Protein AF-A0A821SEV5-F1 (afdb_monomer)

Mean predicted aligned error: 7.64 Å

Nearest PDB structures (foldseek):
  7u8t-assembly1_A  TM=7.029E-01  e=8.149E-04  Thermochaetoides thermophila
  7u8t-assembly1_B  TM=6.186E-01  e=9.586E-04  Thermochaetoides thermophila
  2i0w-assembly1_A  TM=4.534E-01  e=1.729E-01  Solanum lycopersicum
  1pcv-assembly2_B  TM=4.465E-01  e=2.814E-01  Nicotiana tabacum
  1du5-assembly1_B  TM=4.376E-01  e=2.393E-01  Zea mays

Secondary structure (DSSP, 8-state):
---PPPEEEEE-SSS-EEEEETTEEEEEEE-TT-EEEE-S--TTS-EEEEEE-SS-EESS-EEE--HHHHHHHSEEEEEEEEE-TT--EEEEEEEEEEETTTEEEEEEE--S--B-TT--B----

Solvent-accessible surface area (backbone atoms only — not comparable to full-atom values): 7056 Å² total; per-residue (Å²): 134,88,76,44,47,40,41,33,44,33,34,62,33,86,36,56,40,33,39,36,35,79,94,42,98,61,76,44,81,37,52,49,70,36,72,50,77,45,54,85,50,72,51,77,42,66,45,40,40,38,49,31,43,96,67,34,36,46,84,68,61,47,75,40,68,21,48,74,59,40,55,76,59,40,57,48,82,45,80,45,62,22,33,30,95,82,68,51,77,44,66,32,38,35,41,38,39,45,42,93,83,71,27,42,37,38,39,40,30,58,57,93,78,48,60,44,105,82,64,50,73,80,67,70,120

Structure (mmCIF, N/CA/C/O backbone):
data_AF-A0A821SEV5-F1
#
_entry.id   AF-A0A821SEV5-F1
#
loop_
_atom_site.group_PDB
_atom_site.id
_atom_site.type_symbol
_atom_site.label_atom_id
_atom_site.label_alt_id
_atom_site.label_comp_id
_atom_site.label_asym_id
_atom_site.label_entity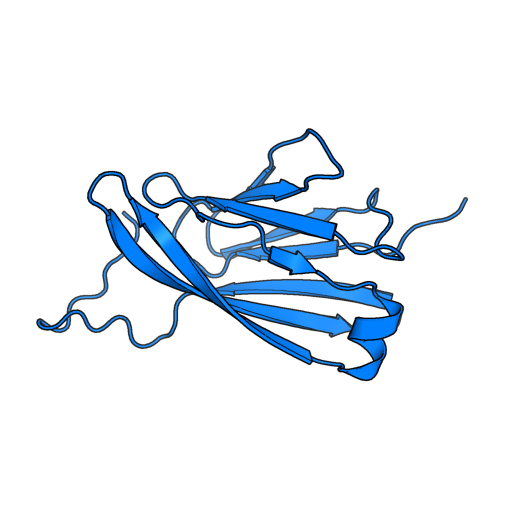_id
_atom_site.label_seq_id
_atom_site.pdbx_PDB_ins_code
_atom_site.Cartn_x
_atom_site.Cartn_y
_atom_site.Cartn_z
_atom_site.occupancy
_atom_site.B_iso_or_equiv
_atom_site.auth_seq_id
_atom_site.auth_comp_id
_atom_site.auth_asym_id
_atom_site.auth_atom_id
_atom_site.pdbx_PDB_model_num
ATOM 1 N N . LEU A 1 1 ? 13.441 9.029 -24.123 1.00 41.28 1 LEU A N 1
ATOM 2 C CA . LEU A 1 1 ? 12.352 9.063 -23.121 1.00 41.28 1 LEU A CA 1
ATOM 3 C C . LEU A 1 1 ? 12.417 7.793 -22.284 1.00 41.28 1 LEU A C 1
ATOM 5 O O . LEU A 1 1 ? 11.959 6.748 -22.728 1.00 41.28 1 LEU A O 1
ATOM 9 N N . SER A 1 2 ? 13.063 7.847 -21.124 1.00 44.62 2 SER A N 1
ATOM 10 C CA . SER A 1 2 ? 13.118 6.738 -20.168 1.00 44.62 2 SER A CA 1
ATOM 11 C C . SER A 1 2 ? 11.769 6.649 -19.453 1.00 44.62 2 SER A C 1
ATOM 13 O O . SER A 1 2 ? 11.512 7.363 -18.491 1.00 44.62 2 SER A O 1
ATOM 15 N N . VAL A 1 3 ? 10.867 5.817 -19.974 1.00 58.22 3 VAL A N 1
ATOM 16 C CA . VAL A 1 3 ? 9.588 5.520 -19.320 1.00 58.22 3 VAL A CA 1
ATOM 17 C C . VAL A 1 3 ? 9.890 4.566 -18.169 1.00 58.22 3 VAL A C 1
ATOM 19 O O . VAL A 1 3 ? 10.128 3.379 -18.400 1.00 58.22 3 VAL A O 1
ATOM 22 N N . PHE A 1 4 ? 9.937 5.082 -16.940 1.00 65.62 4 PHE A N 1
ATOM 23 C CA . PHE A 1 4 ? 10.019 4.220 -15.767 1.00 65.62 4 PHE A CA 1
ATOM 24 C C . PHE A 1 4 ? 8.791 3.299 -15.731 1.00 65.62 4 PHE A C 1
ATOM 26 O O . PHE A 1 4 ? 7.689 3.701 -16.128 1.00 65.62 4 PHE A O 1
ATOM 33 N N . PRO A 1 5 ? 8.952 2.034 -15.321 1.00 71.88 5 PRO A N 1
ATOM 34 C CA . PRO A 1 5 ? 7.808 1.154 -15.236 1.00 71.88 5 PRO A CA 1
ATOM 35 C C . PRO A 1 5 ? 6.825 1.646 -14.160 1.00 71.88 5 PRO A C 1
ATOM 37 O O . PRO A 1 5 ? 7.259 2.121 -13.114 1.00 71.88 5 PRO A O 1
ATOM 40 N N . PRO A 1 6 ? 5.505 1.495 -14.366 1.00 83.56 6 PRO A N 1
ATOM 41 C CA . PRO A 1 6 ? 4.532 1.987 -13.406 1.00 83.56 6 PRO A CA 1
ATOM 42 C C . PRO A 1 6 ? 4.460 1.151 -12.129 1.00 83.56 6 PRO A C 1
ATOM 44 O O . PRO A 1 6 ? 4.440 -0.087 -12.174 1.00 83.56 6 PRO A O 1
ATOM 47 N N . LEU A 1 7 ? 4.282 1.852 -11.012 1.00 87.50 7 LEU A N 1
ATOM 48 C CA . LEU A 1 7 ? 3.788 1.313 -9.752 1.00 87.50 7 LEU A CA 1
ATOM 49 C C . LEU A 1 7 ? 2.257 1.327 -9.776 1.00 87.50 7 LEU A C 1
ATOM 51 O O . LEU A 1 7 ? 1.644 2.354 -10.046 1.00 87.50 7 LEU A O 1
ATOM 55 N N . THR A 1 8 ? 1.612 0.197 -9.499 1.00 91.12 8 THR A N 1
ATOM 56 C CA . THR A 1 8 ? 0.155 0.129 -9.320 1.00 91.12 8 THR A CA 1
ATOM 57 C C . THR A 1 8 ? -0.170 -0.211 -7.875 1.00 91.12 8 THR A C 1
ATOM 59 O O . THR A 1 8 ? 0.320 -1.216 -7.370 1.00 91.12 8 THR A O 1
ATOM 62 N N . ILE A 1 9 ? -1.025 0.572 -7.227 1.00 93.19 9 ILE A N 1
ATOM 63 C CA . ILE A 1 9 ? -1.522 0.297 -5.874 1.00 93.19 9 ILE A CA 1
ATOM 64 C C . ILE A 1 9 ? -3.018 0.015 -5.971 1.00 93.19 9 ILE A C 1
ATOM 66 O O . ILE A 1 9 ? -3.762 0.828 -6.508 1.00 93.19 9 ILE A O 1
ATOM 70 N N . CYS A 1 10 ? -3.453 -1.135 -5.468 1.00 94.12 10 CYS A N 1
ATOM 71 C CA . CYS A 1 10 ? -4.840 -1.581 -5.440 1.00 94.12 10 CYS A CA 1
ATOM 72 C C . CYS A 1 10 ? -5.347 -1.553 -3.996 1.00 94.12 10 CYS A C 1
ATOM 74 O O . CYS A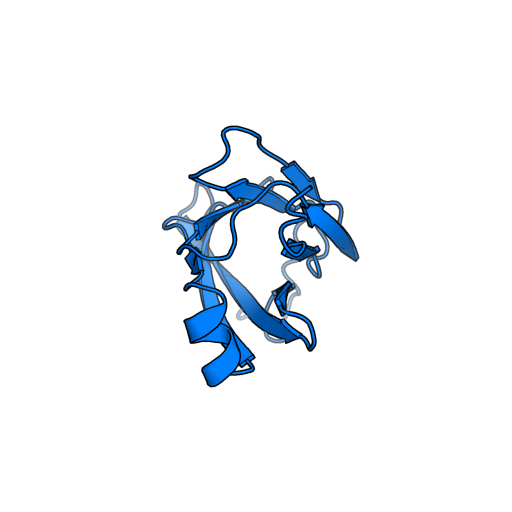 1 10 ? -4.853 -2.305 -3.153 1.00 94.12 10 CYS A O 1
ATOM 76 N N . ASN A 1 11 ? -6.347 -0.719 -3.724 1.00 94.25 11 ASN A N 1
ATOM 77 C CA . ASN A 1 11 ? -7.047 -0.700 -2.450 1.00 94.25 11 ASN A CA 1
ATOM 78 C C . ASN A 1 11 ? -8.170 -1.740 -2.485 1.00 94.25 11 ASN A C 1
ATOM 80 O O . ASN A 1 11 ? -9.124 -1.579 -3.239 1.00 94.25 11 ASN A O 1
ATOM 84 N N . LEU A 1 12 ? -8.061 -2.801 -1.690 1.00 92.38 12 LEU A N 1
ATOM 85 C CA . LEU A 1 12 ? -9.104 -3.820 -1.524 1.00 92.38 12 LEU A CA 1
ATOM 86 C C . LEU A 1 12 ? -9.874 -3.646 -0.207 1.00 92.38 12 LEU A C 1
ATOM 88 O O . LEU A 1 12 ? -10.683 -4.500 0.152 1.00 92.38 12 LEU A O 1
ATOM 92 N N . LEU A 1 13 ? -9.613 -2.563 0.526 1.00 89.19 13 LEU A N 1
ATOM 93 C CA . LEU A 1 13 ? -10.341 -2.215 1.735 1.00 89.19 13 LEU A CA 1
ATOM 94 C C . LEU A 1 13 ? -11.707 -1.614 1.374 1.00 89.19 13 LEU A C 1
ATOM 96 O O . LEU A 1 13 ? -11.822 -0.914 0.362 1.00 89.19 13 LEU A O 1
ATOM 100 N N . PRO A 1 14 ? -12.729 -1.801 2.227 1.00 89.12 14 PRO A N 1
ATOM 101 C CA . PRO A 1 14 ? -14.038 -1.167 2.078 1.00 89.12 14 PRO A CA 1
ATOM 102 C C . PRO A 1 14 ? -14.034 0.323 2.483 1.00 89.12 14 PRO A C 1
ATOM 104 O O . PRO A 1 14 ? -15.055 0.838 2.918 1.00 89.12 14 PRO A O 1
ATOM 107 N N . CYS A 1 15 ? -12.904 1.028 2.392 1.00 88.12 15 CYS A N 1
ATOM 108 C CA . CYS A 1 15 ? -12.774 2.431 2.797 1.00 88.12 15 CYS A CA 1
ATOM 109 C C . CYS A 1 15 ? -11.765 3.189 1.931 1.00 88.12 15 CYS A C 1
ATOM 111 O O . CYS A 1 15 ? -11.050 2.596 1.120 1.00 88.12 15 CYS A O 1
ATOM 113 N N . ILE A 1 16 ? -11.711 4.512 2.097 1.00 92.56 16 ILE A N 1
ATOM 114 C CA . ILE A 1 16 ? -10.717 5.358 1.430 1.00 92.56 16 ILE A CA 1
ATOM 115 C C . ILE A 1 16 ? -9.342 5.103 2.051 1.00 92.56 16 ILE A C 1
ATOM 117 O O . ILE A 1 16 ? -9.153 5.207 3.265 1.00 92.56 16 ILE A O 1
ATOM 121 N N . LEU A 1 17 ? -8.378 4.801 1.186 1.00 94.25 17 LEU A N 1
ATOM 122 C CA . LEU A 1 17 ? -6.975 4.649 1.526 1.00 94.25 17 LEU A CA 1
ATOM 123 C C . LEU A 1 17 ? -6.210 5.857 0.998 1.00 94.25 17 LEU A C 1
ATOM 125 O O . LEU A 1 17 ? -6.191 6.120 -0.200 1.00 94.25 17 LEU A O 1
ATOM 129 N N . THR A 1 18 ? -5.543 6.566 1.889 1.00 94.62 18 THR A N 1
ATOM 130 C CA . THR A 1 18 ? -4.564 7.589 1.541 1.00 94.62 18 THR A CA 1
ATOM 131 C C . THR A 1 18 ? -3.160 7.010 1.614 1.00 94.62 18 THR A C 1
ATOM 133 O O . THR A 1 18 ? -2.876 6.162 2.467 1.00 94.62 18 THR A O 1
ATOM 136 N N . PHE A 1 19 ? -2.284 7.437 0.714 1.00 93.19 19 PHE A N 1
ATOM 137 C CA . PHE A 1 19 ? -0.891 7.023 0.742 1.00 93.19 19 PHE A CA 1
ATOM 138 C C . PHE A 1 19 ? 0.052 8.141 0.323 1.00 93.19 19 PHE A C 1
ATOM 140 O O . PHE A 1 19 ? -0.297 9.022 -0.463 1.00 93.19 19 PHE A O 1
ATOM 147 N N . GLU A 1 20 ? 1.256 8.071 0.870 1.00 91.88 20 GLU A N 1
ATOM 148 C CA . GLU A 1 20 ? 2.356 8.996 0.630 1.00 91.88 20 GLU A CA 1
ATOM 149 C C . GLU A 1 20 ? 3.610 8.180 0.332 1.00 91.88 20 GLU A C 1
ATOM 151 O O . GLU A 1 20 ? 3.818 7.100 0.893 1.00 91.88 20 GLU A O 1
ATOM 156 N N . ILE A 1 21 ? 4.434 8.681 -0.579 1.00 89.25 21 ILE A N 1
ATOM 157 C CA . ILE A 1 21 ? 5.647 8.008 -1.029 1.00 89.25 21 ILE A CA 1
ATOM 158 C C . ILE A 1 21 ? 6.811 8.906 -0.648 1.00 89.25 21 ILE A C 1
ATOM 160 O O . ILE A 1 21 ? 6.857 10.036 -1.095 1.00 89.25 21 ILE A O 1
ATOM 164 N N . SER A 1 22 ? 7.766 8.459 0.163 1.00 83.38 22 SER A N 1
ATOM 165 C CA . SER A 1 22 ? 8.759 9.3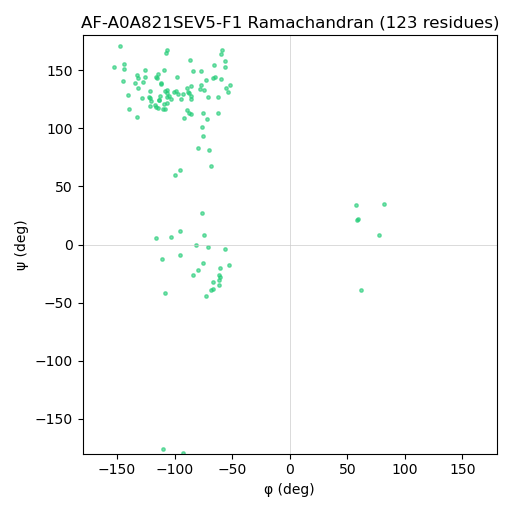79 0.751 1.00 83.38 22 SER A CA 1
ATOM 166 C C . SER A 1 22 ? 9.634 10.110 -0.277 1.00 83.38 22 SER A C 1
ATOM 168 O O . SER A 1 22 ? 10.100 11.213 -0.010 1.00 83.38 22 SER A O 1
ATOM 170 N N . SER A 1 23 ? 9.834 9.534 -1.465 1.00 77.88 23 SER A N 1
ATOM 171 C CA . SER A 1 23 ? 10.535 10.177 -2.585 1.00 77.88 23 SER A CA 1
ATOM 172 C C . SER A 1 23 ? 9.661 11.143 -3.399 1.00 77.88 23 SER A C 1
ATOM 174 O O . SER A 1 23 ? 10.151 11.741 -4.356 1.00 77.88 23 SER A O 1
ATOM 176 N N . TYR A 1 24 ? 8.383 11.295 -3.038 1.00 80.38 24 TYR A N 1
ATOM 177 C CA . TYR A 1 24 ? 7.388 12.101 -3.737 1.00 80.38 24 TYR A CA 1
ATOM 178 C C . TYR A 1 24 ? 6.487 12.870 -2.749 1.00 80.38 24 TYR A C 1
ATOM 180 O O . TYR A 1 24 ? 5.708 12.269 -2.016 1.00 80.38 24 TYR A O 1
ATOM 188 N N . PRO A 1 25 ? 6.501 14.212 -2.742 1.00 70.00 25 PRO A N 1
ATOM 189 C CA . PRO A 1 25 ? 5.801 15.001 -1.721 1.00 70.00 25 PRO A CA 1
ATOM 190 C C . PRO A 1 25 ? 4.265 14.977 -1.837 1.00 70.00 25 PRO A C 1
ATOM 192 O O . PRO A 1 25 ? 3.576 15.598 -1.031 1.00 70.00 25 PRO A O 1
ATOM 195 N N . GLN A 1 26 ? 3.708 14.305 -2.847 1.00 84.12 26 GLN A N 1
ATOM 196 C CA . GLN A 1 26 ? 2.275 14.282 -3.099 1.00 84.12 26 GLN A CA 1
ATOM 197 C C . GLN A 1 26 ? 1.584 13.167 -2.312 1.00 84.12 26 GLN A C 1
ATOM 199 O O . GLN A 1 26 ? 1.973 11.999 -2.366 1.00 84.12 26 GLN A O 1
ATOM 204 N N . LYS A 1 27 ? 0.504 13.542 -1.627 1.00 88.19 27 LYS A N 1
ATOM 205 C CA . LYS A 1 27 ? -0.444 12.607 -1.034 1.00 88.19 27 LYS A CA 1
ATOM 206 C C . LYS A 1 27 ? -1.489 12.206 -2.062 1.00 88.19 27 LYS A C 1
ATOM 208 O O . LYS A 1 27 ? -2.038 13.054 -2.766 1.00 88.19 27 LYS A O 1
ATOM 213 N N . PHE A 1 28 ? -1.795 10.920 -2.101 1.00 91.38 28 PHE A N 1
ATOM 214 C CA . PHE A 1 28 ? -2.805 10.364 -2.984 1.00 91.38 28 PHE A CA 1
ATOM 215 C C . PHE A 1 28 ? -3.941 9.764 -2.173 1.00 91.38 28 PHE A C 1
ATOM 217 O O . PHE A 1 28 ? -3.719 9.154 -1.126 1.00 91.38 28 PHE A O 1
ATOM 224 N N . GLU A 1 29 ? -5.157 9.904 -2.686 1.00 93.56 29 GLU A N 1
ATOM 225 C CA . GLU A 1 29 ? -6.344 9.259 -2.139 1.00 93.56 29 GLU A CA 1
ATOM 226 C C . GLU A 1 29 ? -6.858 8.205 -3.113 1.00 93.56 29 GLU A C 1
ATOM 228 O O . GLU A 1 29 ? -6.900 8.406 -4.329 1.00 93.56 29 GLU A O 1
ATOM 233 N N . LEU A 1 30 ? -7.248 7.059 -2.567 1.00 93.38 30 LEU A N 1
ATOM 234 C CA . LEU A 1 30 ? -7.703 5.912 -3.322 1.00 93.38 30 LEU A CA 1
ATOM 235 C C . LEU A 1 30 ? -8.995 5.373 -2.719 1.00 93.38 30 LEU A C 1
ATOM 237 O O . LEU A 1 30 ? -9.004 4.779 -1.640 1.00 93.38 30 LEU A O 1
ATOM 241 N N . ASN A 1 31 ? -10.092 5.554 -3.452 1.00 93.38 31 ASN A N 1
ATOM 242 C CA . ASN A 1 31 ? -11.396 5.013 -3.076 1.00 93.38 31 ASN A CA 1
ATOM 243 C C . ASN A 1 31 ? -11.355 3.489 -2.885 1.00 93.38 31 ASN A C 1
ATOM 245 O O . ASN A 1 31 ? -10.500 2.793 -3.444 1.00 93.38 31 ASN A O 1
ATOM 249 N N . ALA A 1 32 ? -12.318 2.978 -2.119 1.00 89.56 32 ALA A N 1
ATOM 250 C CA . ALA A 1 32 ? -12.506 1.548 -1.906 1.00 89.56 32 ALA A CA 1
ATOM 251 C C . ALA A 1 32 ? -12.572 0.787 -3.240 1.00 89.56 32 ALA A C 1
ATOM 253 O O . ALA A 1 32 ? -13.220 1.233 -4.192 1.00 89.56 32 ALA A O 1
ATOM 254 N N . TYR A 1 33 ? -11.895 -0.360 -3.308 1.00 90.94 33 TYR A N 1
ATOM 255 C CA . TYR A 1 33 ? -11.868 -1.251 -4.479 1.00 90.94 33 TYR A CA 1
ATOM 256 C C . TYR A 1 33 ? -11.359 -0.606 -5.780 1.00 90.94 33 TYR A C 1
ATOM 258 O O . TYR A 1 33 ? -11.633 -1.093 -6.881 1.00 90.94 33 TYR A O 1
ATOM 266 N N . ARG A 1 34 ? -10.611 0.499 -5.682 1.00 94.75 34 ARG A N 1
ATOM 267 C CA . ARG A 1 34 ? -9.975 1.166 -6.825 1.00 94.75 34 ARG A CA 1
ATOM 268 C C . ARG A 1 34 ? -8.471 0.931 -6.840 1.00 94.75 34 ARG A C 1
ATOM 270 O O . ARG A 1 34 ? -7.872 0.459 -5.875 1.00 94.75 34 ARG A O 1
ATOM 277 N N . PHE A 1 35 ? -7.855 1.270 -7.969 1.00 93.12 35 PHE A N 1
ATOM 278 C CA . PHE A 1 35 ? -6.407 1.248 -8.125 1.00 93.12 35 PHE A CA 1
ATOM 279 C C . PHE A 1 35 ? -5.880 2.602 -8.602 1.00 93.12 35 PHE A C 1
ATOM 281 O O . PHE A 1 35 ? -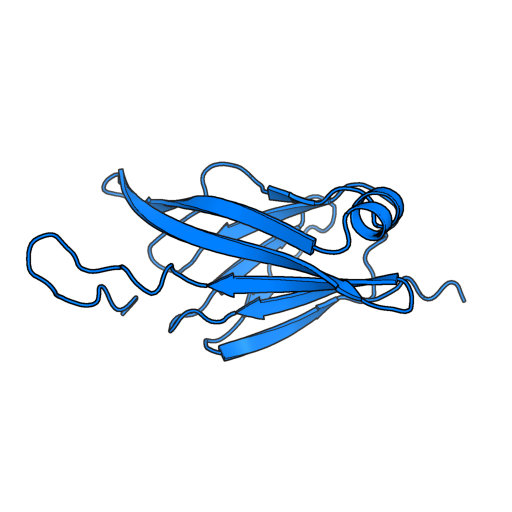6.557 3.321 -9.335 1.00 93.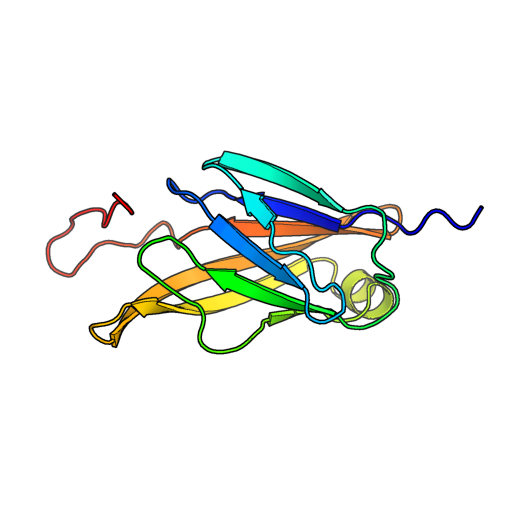12 35 PHE A O 1
ATOM 288 N N . HIS A 1 36 ? -4.653 2.914 -8.207 1.00 91.50 36 HIS A N 1
ATOM 289 C CA . HIS A 1 36 ? -3.884 4.061 -8.665 1.00 91.50 36 HIS A CA 1
ATOM 290 C C . HIS A 1 36 ? -2.654 3.569 -9.436 1.00 91.50 36 HIS A C 1
ATOM 292 O O . HIS A 1 36 ? -2.074 2.541 -9.079 1.00 91.50 36 HIS A O 1
ATOM 298 N N . ARG A 1 37 ? -2.265 4.278 -10.501 1.00 90.00 37 ARG A N 1
ATOM 299 C CA . ARG A 1 37 ? -1.051 3.995 -11.277 1.00 90.00 37 ARG A CA 1
ATOM 300 C C . ARG A 1 37 ? -0.150 5.215 -11.272 1.00 90.00 37 ARG A C 1
ATOM 302 O O . ARG A 1 37 ? -0.535 6.243 -11.815 1.00 90.00 37 ARG A O 1
ATOM 309 N N . GLU A 1 38 ? 1.047 5.042 -10.739 1.00 87.12 38 GLU A N 1
ATOM 310 C CA . GLU A 1 38 ? 2.079 6.065 -10.732 1.00 87.12 38 GLU A CA 1
ATOM 311 C C . GLU A 1 38 ? 3.175 5.695 -11.737 1.00 87.12 38 GLU A C 1
ATOM 313 O O . GLU A 1 38 ? 3.702 4.581 -11.725 1.00 87.12 38 GLU A O 1
ATOM 318 N N . HIS A 1 39 ? 3.484 6.627 -12.635 1.00 81.06 39 HIS A N 1
ATOM 319 C CA . HIS A 1 39 ? 4.373 6.441 -13.784 1.00 81.06 39 HIS A CA 1
ATOM 320 C C . HIS A 1 39 ? 5.696 7.207 -13.652 1.00 81.06 39 HIS A C 1
ATOM 322 O O . HIS A 1 39 ? 6.616 6.974 -14.434 1.00 81.06 39 HIS A O 1
ATOM 328 N N . THR A 1 40 ? 5.793 8.126 -12.695 1.00 76.25 40 THR A N 1
ATOM 329 C CA . THR A 1 40 ? 6.931 9.040 -12.530 1.00 76.25 40 THR A CA 1
ATOM 330 C C . THR A 1 40 ? 7.976 8.539 -11.532 1.00 76.25 40 THR A C 1
ATOM 332 O O . THR A 1 40 ? 9.063 9.108 -11.440 1.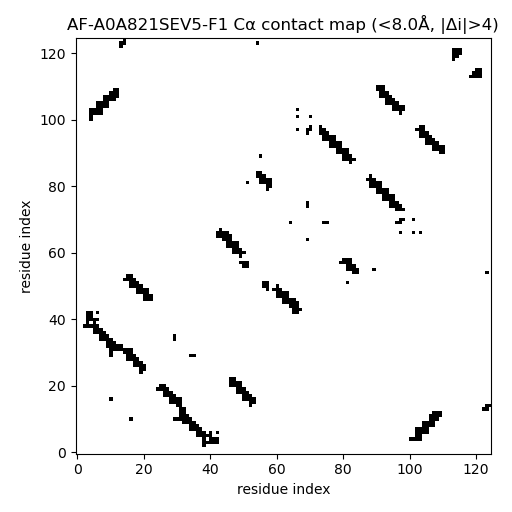00 76.25 40 THR A O 1
ATOM 335 N N . LEU A 1 41 ? 7.683 7.460 -10.801 1.00 78.38 41 LEU A N 1
ATOM 336 C CA . LEU A 1 41 ? 8.574 6.921 -9.776 1.00 78.38 41 LEU A CA 1
ATOM 337 C C . LEU A 1 41 ? 9.728 6.119 -10.372 1.00 78.38 41 LEU A C 1
ATOM 339 O O . LEU A 1 41 ? 9.538 5.206 -11.177 1.00 78.38 41 LEU A O 1
ATOM 343 N N . ASN A 1 42 ? 10.931 6.382 -9.867 1.00 78.44 42 ASN A N 1
ATOM 344 C CA . ASN A 1 42 ? 12.096 5.557 -10.147 1.00 78.44 42 ASN A CA 1
ATOM 345 C C . ASN A 1 42 ? 12.100 4.294 -9.267 1.00 78.44 42 ASN A C 1
ATOM 347 O O . ASN A 1 42 ? 12.770 4.230 -8.239 1.00 78.44 42 ASN A O 1
ATOM 351 N N . ILE A 1 43 ? 11.374 3.260 -9.695 1.00 76.81 43 ILE A N 1
ATOM 352 C CA . ILE A 1 43 ? 11.277 1.978 -8.973 1.00 76.81 43 ILE A CA 1
ATOM 353 C C . ILE A 1 43 ? 12.533 1.084 -9.080 1.00 76.81 43 ILE A C 1
ATOM 355 O O . ILE A 1 43 ? 12.523 -0.070 -8.646 1.00 76.81 43 ILE A O 1
ATOM 359 N N . LEU A 1 44 ? 13.628 1.595 -9.659 1.00 77.62 44 LEU A N 1
ATOM 360 C CA . LEU A 1 44 ? 14.946 0.944 -9.621 1.00 77.62 44 LEU A CA 1
ATOM 361 C C . LEU A 1 44 ? 15.629 1.092 -8.257 1.00 77.62 44 LEU A C 1
ATOM 363 O O . LEU A 1 44 ? 16.584 0.375 -7.975 1.00 77.62 44 LEU A O 1
ATOM 367 N N . GLN A 1 45 ? 15.155 2.016 -7.426 1.00 82.38 45 GLN A N 1
ATOM 368 C CA . GLN A 1 45 ? 15.625 2.222 -6.062 1.00 82.38 45 GLN A CA 1
ATOM 369 C C . GLN A 1 45 ? 14.578 1.725 -5.065 1.00 82.38 45 GLN A C 1
ATOM 371 O O . GLN A 1 45 ? 13.430 1.464 -5.429 1.00 82.38 45 GLN A O 1
ATOM 376 N N . ALA A 1 46 ? 14.990 1.566 -3.808 1.00 85.81 46 ALA A N 1
ATOM 377 C CA . ALA A 1 46 ? 14.045 1.301 -2.736 1.00 85.81 46 ALA A CA 1
ATOM 378 C C . ALA A 1 46 ? 13.146 2.525 -2.514 1.00 85.81 46 ALA A C 1
ATOM 380 O O . ALA A 1 46 ? 13.596 3.666 -2.635 1.00 85.81 46 ALA A O 1
ATOM 381 N N . ILE A 1 47 ? 11.876 2.278 -2.209 1.00 88.00 47 ILE A N 1
ATOM 382 C CA . ILE A 1 47 ? 10.869 3.320 -2.016 1.00 88.00 47 ILE A CA 1
ATOM 383 C C . ILE A 1 47 ? 10.114 3.034 -0.728 1.00 88.00 47 ILE A C 1
ATOM 385 O O . ILE A 1 47 ? 9.658 1.915 -0.509 1.00 88.00 47 ILE A O 1
ATOM 389 N N . ASP A 1 48 ? 9.919 4.065 0.080 1.00 90.81 48 ASP A N 1
ATOM 390 C CA . ASP A 1 48 ? 9.118 3.985 1.290 1.00 90.81 48 ASP A CA 1
ATOM 391 C C . ASP A 1 48 ? 7.701 4.492 1.018 1.00 90.81 48 ASP A C 1
ATOM 393 O O . ASP A 1 48 ? 7.511 5.568 0.447 1.00 90.81 48 ASP A O 1
ATOM 397 N N . ILE A 1 49 ? 6.704 3.693 1.404 1.00 91.75 49 ILE A N 1
ATOM 398 C CA . ILE A 1 49 ? 5.285 4.019 1.236 1.00 91.75 49 ILE A CA 1
ATOM 399 C C . ILE A 1 49 ? 4.610 4.003 2.602 1.00 91.75 49 ILE A C 1
ATOM 401 O O . ILE A 1 49 ? 4.680 3.008 3.329 1.00 91.75 49 ILE A O 1
ATOM 405 N N . LEU A 1 50 ? 3.932 5.095 2.936 1.00 93.00 50 LEU A N 1
ATOM 406 C CA . LEU A 1 50 ? 3.124 5.220 4.138 1.00 93.00 50 LEU A CA 1
ATOM 407 C C . LEU A 1 50 ? 1.646 5.212 3.762 1.00 93.00 50 LEU A C 1
ATOM 409 O O . LEU A 1 50 ? 1.223 5.935 2.865 1.00 93.00 50 LEU A O 1
ATOM 413 N N . PHE A 1 51 ? 0.861 4.406 4.467 1.00 93.38 51 PHE A N 1
ATOM 414 C CA . PHE A 1 51 ? -0.572 4.270 4.243 1.00 93.38 51 PHE A CA 1
ATOM 415 C C . PHE A 1 51 ? -1.366 4.791 5.442 1.00 93.38 51 PHE A C 1
ATOM 417 O O . PHE A 1 51 ? -0.958 4.653 6.597 1.00 93.38 51 PHE A O 1
ATOM 424 N N . ALA A 1 52 ? -2.539 5.349 5.176 1.00 92.38 52 ALA A N 1
ATOM 425 C CA . ALA A 1 52 ? -3.476 5.789 6.197 1.00 92.38 52 ALA A CA 1
ATOM 426 C C . ALA A 1 52 ? -4.913 5.740 5.674 1.00 92.38 52 ALA A C 1
ATOM 428 O O . ALA A 1 52 ? -5.164 5.905 4.489 1.00 92.38 52 ALA A O 1
ATOM 429 N N . THR A 1 53 ? -5.868 5.568 6.569 1.00 90.44 53 THR A N 1
ATOM 430 C CA . THR A 1 53 ? -7.304 5.756 6.329 1.00 90.44 53 THR A CA 1
ATOM 431 C C . THR A 1 53 ? -7.769 7.000 7.096 1.00 90.44 53 THR A C 1
ATOM 433 O O . THR A 1 53 ? -6.958 7.683 7.727 1.00 90.44 53 THR A O 1
ATOM 436 N N . SER A 1 54 ? -9.069 7.298 7.083 1.00 87.56 54 SER A N 1
ATOM 437 C CA . SER A 1 54 ? -9.650 8.367 7.911 1.00 87.56 54 SER A CA 1
ATOM 438 C C . SER A 1 54 ? -9.470 8.130 9.417 1.00 87.56 54 SER A C 1
ATOM 440 O O . SER A 1 54 ? -9.352 9.091 10.174 1.00 87.56 54 SER A O 1
ATOM 442 N N . ILE A 1 55 ? -9.430 6.865 9.848 1.00 86.56 55 ILE A N 1
ATOM 443 C CA . ILE A 1 55 ? -9.437 6.471 11.266 1.00 86.56 55 ILE A CA 1
ATOM 444 C C . ILE A 1 55 ? -8.073 5.930 11.707 1.00 86.56 55 ILE A C 1
ATOM 446 O O . ILE A 1 55 ? -7.592 6.244 12.793 1.00 86.56 55 ILE A O 1
ATOM 450 N N . TYR A 1 56 ? -7.449 5.115 10.861 1.00 90.50 56 TYR A N 1
ATOM 451 C CA . TYR A 1 56 ? -6.240 4.358 11.172 1.00 90.50 56 TYR A CA 1
ATOM 452 C C . TYR A 1 56 ? -5.041 4.868 10.382 1.00 90.50 56 TYR A C 1
ATOM 454 O O . TYR A 1 56 ? -5.147 5.097 9.178 1.00 90.50 56 TYR A O 1
ATOM 462 N N . ARG A 1 57 ? -3.876 4.964 11.020 1.00 91.44 57 ARG A N 1
ATOM 463 C CA . ARG A 1 57 ? -2.616 5.374 10.392 1.00 91.44 57 ARG A CA 1
ATOM 464 C C . ARG A 1 57 ? -1.537 4.336 10.623 1.00 91.44 57 ARG A C 1
ATOM 466 O O . ARG A 1 57 ? -1.469 3.716 11.679 1.00 91.44 57 ARG A O 1
ATOM 473 N N . MET A 1 58 ? -0.689 4.150 9.626 1.00 90.62 58 MET A N 1
ATOM 474 C CA . MET A 1 58 ? 0.470 3.290 9.759 1.00 90.62 58 MET A CA 1
ATOM 475 C C . MET A 1 58 ? 1.574 3.996 10.560 1.00 90.62 58 MET A C 1
ATOM 477 O O . MET A 1 58 ? 1.855 5.168 10.326 1.00 90.62 58 MET A O 1
ATOM 481 N N . ASN A 1 59 ? 2.223 3.282 11.486 1.00 82.88 59 ASN A N 1
ATOM 482 C CA . ASN A 1 59 ? 3.261 3.874 12.347 1.00 82.88 59 ASN A CA 1
ATOM 483 C C . ASN A 1 59 ? 4.652 3.923 11.703 1.00 82.88 59 ASN A C 1
ATOM 485 O O . ASN A 1 59 ? 5.487 4.735 12.091 1.00 82.88 59 ASN A O 1
ATOM 489 N N . LYS A 1 60 ? 4.940 3.017 10.766 1.00 87.56 60 LYS A N 1
ATOM 490 C CA . LYS A 1 60 ? 6.235 2.923 10.082 1.00 87.56 60 LYS A CA 1
ATOM 491 C C . LYS A 1 60 ? 5.994 2.762 8.590 1.00 87.56 60 LYS A C 1
ATOM 493 O O . LYS A 1 60 ? 5.108 1.990 8.250 1.00 87.56 60 LYS A O 1
ATOM 498 N N . PRO A 1 61 ? 6.755 3.422 7.710 1.00 89.56 61 PRO A N 1
ATOM 499 C CA . PRO A 1 61 ? 6.608 3.215 6.279 1.00 89.56 61 PRO A CA 1
ATOM 500 C C . PRO A 1 61 ? 7.000 1.789 5.884 1.00 89.56 61 PRO A C 1
ATOM 502 O O . PRO A 1 61 ? 7.807 1.121 6.539 1.00 89.56 61 PRO A O 1
ATOM 505 N N . ILE A 1 62 ? 6.432 1.322 4.780 1.00 90.69 62 ILE A N 1
ATOM 506 C CA . ILE A 1 62 ? 6.817 0.064 4.153 1.00 90.69 62 ILE A CA 1
ATOM 507 C C . ILE A 1 62 ? 7.925 0.356 3.168 1.00 90.69 62 ILE A C 1
ATOM 509 O O . ILE A 1 62 ? 7.681 0.982 2.140 1.00 90.69 62 ILE A O 1
ATOM 513 N N . CYS A 1 63 ? 9.101 -0.196 3.439 1.00 89.56 63 CYS A N 1
ATOM 514 C CA . CYS A 1 63 ? 10.175 -0.201 2.465 1.00 89.56 63 CYS A CA 1
ATOM 515 C C . CYS A 1 63 ? 9.880 -1.239 1.378 1.00 89.56 63 CYS A C 1
ATOM 517 O O . CYS A 1 63 ? 9.819 -2.450 1.635 1.00 89.56 63 CYS A O 1
ATOM 519 N N . LEU A 1 64 ? 9.645 -0.762 0.166 1.00 87.25 64 LEU A N 1
ATOM 520 C CA . LEU A 1 64 ? 9.582 -1.544 -1.053 1.00 87.25 64 LEU A CA 1
ATOM 521 C C . LEU A 1 64 ? 11.005 -1.640 -1.604 1.00 87.25 64 LEU A C 1
ATOM 523 O O . LEU A 1 64 ? 11.588 -0.630 -1.992 1.00 87.25 64 LEU A O 1
ATOM 527 N N . SER A 1 65 ? 11.574 -2.846 -1.612 1.00 85.38 65 SER A N 1
ATOM 528 C CA . SER A 1 65 ? 12.902 -3.095 -2.183 1.00 85.38 65 SER A CA 1
ATOM 529 C C . SER A 1 65 ? 12.947 -2.726 -3.666 1.00 85.38 65 SER A C 1
ATOM 531 O O . SER A 1 65 ? 11.906 -2.604 -4.317 1.00 85.38 65 SER A O 1
ATOM 533 N N . SER A 1 66 ? 14.155 -2.584 -4.215 1.00 83.19 66 SER A N 1
ATOM 534 C CA . SER A 1 66 ? 14.313 -2.286 -5.637 1.00 83.19 66 SER A CA 1
ATOM 535 C C . SER A 1 66 ? 13.613 -3.334 -6.501 1.00 83.19 66 SER A C 1
ATOM 537 O O . SER A 1 66 ? 13.496 -4.510 -6.132 1.00 83.19 66 SER A O 1
ATOM 539 N N . ILE A 1 67 ? 13.184 -2.941 -7.698 1.00 80.12 67 ILE A N 1
ATOM 540 C CA . ILE A 1 67 ? 12.543 -3.896 -8.597 1.00 80.12 67 ILE A CA 1
ATOM 541 C C . ILE A 1 67 ? 13.440 -5.076 -8.984 1.00 80.12 67 ILE A C 1
ATOM 543 O O . ILE A 1 67 ? 12.937 -6.167 -9.247 1.00 80.12 67 ILE A O 1
ATOM 547 N N . ASN A 1 68 ? 14.759 -4.884 -8.987 1.00 80.06 68 ASN A N 1
ATOM 548 C CA . ASN A 1 68 ? 15.720 -5.945 -9.274 1.00 80.06 68 ASN A CA 1
ATOM 549 C C . ASN A 1 68 ? 15.703 -7.022 -8.182 1.00 80.06 68 ASN A C 1
ATOM 551 O O . ASN A 1 68 ? 15.758 -8.214 -8.493 1.00 80.06 68 ASN A O 1
ATOM 555 N N . ASP A 1 69 ? 15.550 -6.610 -6.924 1.00 79.81 69 ASP A N 1
ATOM 556 C CA . ASP A 1 69 ? 15.446 -7.523 -5.785 1.00 79.81 69 ASP A CA 1
ATOM 557 C C . ASP A 1 69 ? 14.085 -8.228 -5.771 1.00 79.81 69 ASP A C 1
ATOM 559 O O . ASP A 1 69 ? 14.005 -9.450 -5.627 1.00 79.81 69 ASP A O 1
ATOM 563 N N . LEU A 1 70 ? 13.004 -7.479 -6.011 1.00 79.12 70 LEU A N 1
ATOM 564 C CA . LEU A 1 70 ? 11.644 -8.026 -6.041 1.00 79.12 70 LEU A CA 1
ATOM 565 C C . LEU A 1 70 ? 11.423 -8.991 -7.211 1.00 79.12 70 LEU A C 1
ATOM 567 O O . LEU A 1 70 ? 10.686 -9.967 -7.069 1.00 79.12 70 LEU A O 1
ATOM 571 N N . HIS A 1 71 ? 12.085 -8.775 -8.351 1.00 75.94 71 HIS A N 1
ATOM 572 C CA . HIS A 1 71 ? 12.019 -9.690 -9.491 1.00 75.94 71 HIS A CA 1
ATOM 573 C C . HIS A 1 71 ? 12.560 -11.085 -9.144 1.00 75.94 71 HIS A C 1
ATOM 575 O O . HIS A 1 71 ? 12.023 -12.087 -9.617 1.00 75.94 71 HIS A O 1
ATOM 581 N N . ARG A 1 72 ? 13.583 -11.174 -8.281 1.00 74.69 72 ARG A N 1
ATOM 582 C CA . ARG A 1 72 ? 14.106 -12.465 -7.801 1.00 74.69 72 ARG A CA 1
ATOM 583 C C . ARG A 1 72 ? 13.102 -13.182 -6.901 1.00 74.69 72 ARG A C 1
ATOM 585 O O . ARG A 1 72 ? 12.949 -14.394 -7.012 1.00 74.69 72 ARG A O 1
ATOM 592 N N . MET A 1 73 ? 12.400 -12.435 -6.049 1.00 71.25 73 MET A N 1
ATOM 593 C CA . MET A 1 73 ? 11.429 -12.992 -5.100 1.00 71.25 73 MET A CA 1
ATOM 594 C C . MET A 1 73 ? 10.071 -13.317 -5.742 1.00 71.25 73 MET A C 1
ATOM 596 O O . MET A 1 73 ? 9.349 -14.159 -5.216 1.00 71.25 73 MET A O 1
ATOM 600 N N . LYS A 1 74 ? 9.731 -12.693 -6.884 1.00 72.62 74 LYS A N 1
ATOM 601 C CA . LYS A 1 74 ? 8.456 -12.768 -7.642 1.00 72.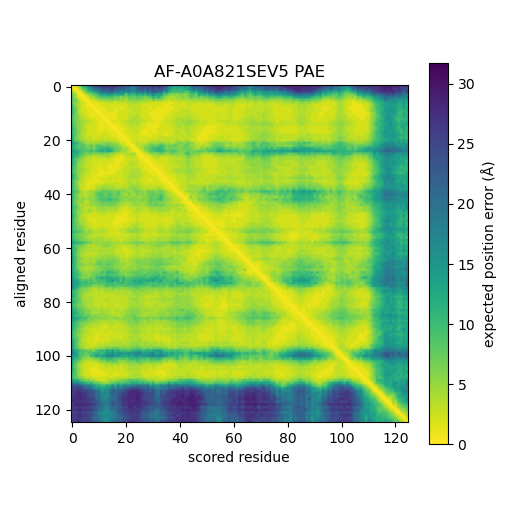62 74 LYS A CA 1
ATOM 602 C C . LYS A 1 74 ? 7.215 -12.278 -6.877 1.00 72.62 74 LYS A C 1
ATOM 604 O O . LYS A 1 74 ? 6.360 -11.609 -7.460 1.00 72.62 74 LYS A O 1
ATOM 609 N N . TYR A 1 75 ? 7.126 -12.579 -5.588 1.00 79.25 75 TYR A N 1
ATOM 610 C CA . TYR A 1 75 ? 6.029 -12.269 -4.686 1.00 79.25 75 TYR A CA 1
ATOM 611 C C . TYR A 1 75 ? 6.577 -11.968 -3.286 1.00 79.25 75 TYR A C 1
ATOM 613 O O . TYR A 1 75 ? 7.496 -12.631 -2.807 1.00 79.25 75 TYR A O 1
ATOM 621 N N . THR A 1 76 ? 6.006 -10.982 -2.601 1.00 87.44 76 THR A N 1
ATOM 622 C CA . THR A 1 76 ? 6.326 -10.693 -1.199 1.00 87.44 76 THR A CA 1
ATOM 623 C C . THR A 1 76 ? 5.056 -10.328 -0.448 1.00 87.44 76 THR A C 1
ATOM 625 O O . THR A 1 76 ? 4.311 -9.450 -0.874 1.00 87.44 76 THR A O 1
ATOM 628 N N . HIS A 1 77 ? 4.824 -10.980 0.688 1.00 89.06 77 HIS A N 1
ATOM 629 C CA . HIS A 1 77 ? 3.712 -10.683 1.584 1.00 89.06 77 HIS A CA 1
ATOM 630 C C . HIS A 1 77 ? 4.225 -9.966 2.831 1.00 89.06 77 HIS A C 1
ATOM 632 O O . HIS A 1 77 ? 5.176 -10.428 3.463 1.00 89.06 77 HIS A O 1
ATOM 638 N N . LYS A 1 78 ? 3.600 -8.848 3.197 1.00 89.12 78 LYS A N 1
ATOM 639 C CA . LYS A 1 78 ? 3.925 -8.077 4.399 1.00 89.12 78 LYS A CA 1
ATOM 640 C C . LYS A 1 78 ? 2.661 -7.833 5.205 1.00 89.12 78 LYS A C 1
ATOM 642 O O . LYS A 1 78 ? 1.706 -7.267 4.690 1.00 89.12 78 LYS A O 1
ATOM 647 N N . ARG A 1 79 ? 2.686 -8.204 6.482 1.00 89.44 79 ARG A N 1
ATOM 648 C CA . ARG A 1 79 ? 1.650 -7.829 7.443 1.00 89.44 79 ARG A CA 1
ATOM 649 C C . ARG A 1 79 ? 2.064 -6.550 8.147 1.00 89.44 79 ARG A C 1
ATOM 651 O O . ARG A 1 79 ? 3.189 -6.455 8.634 1.00 89.44 79 ARG A O 1
ATOM 658 N N . VAL A 1 80 ? 1.170 -5.577 8.186 1.00 89.56 80 VAL A N 1
ATOM 659 C CA . VAL A 1 80 ? 1.442 -4.245 8.714 1.00 89.56 80 VAL A CA 1
ATOM 660 C C . VAL A 1 80 ? 0.342 -3.804 9.666 1.00 89.56 80 VAL A C 1
ATOM 662 O O . VAL A 1 80 ? -0.824 -4.152 9.501 1.00 89.56 80 VAL A O 1
ATOM 665 N N . MET A 1 81 ? 0.742 -3.057 10.689 1.00 89.50 81 MET A N 1
ATOM 666 C CA . MET A 1 81 ? -0.131 -2.623 11.774 1.00 89.50 81 MET A CA 1
ATOM 667 C C . MET A 1 81 ? -0.466 -1.149 11.583 1.00 89.50 81 MET A C 1
ATOM 669 O O . MET A 1 81 ? 0.433 -0.316 11.420 1.00 89.50 81 MET A O 1
ATOM 673 N N . PHE A 1 82 ? -1.754 -0.839 11.612 1.00 89.81 82 PHE A N 1
ATOM 674 C CA . PHE A 1 82 ? -2.256 0.521 11.672 1.00 89.81 82 PHE A CA 1
ATOM 675 C C . PHE A 1 82 ? -2.858 0.766 13.051 1.00 89.81 82 PHE A C 1
ATOM 677 O O . PHE A 1 82 ? -3.395 -0.149 13.670 1.00 89.81 82 PHE A O 1
ATOM 684 N N . TYR A 1 83 ? -2.799 2.013 13.497 1.00 88.31 83 TYR A N 1
ATOM 685 C CA . TYR A 1 83 ? -3.259 2.443 14.806 1.00 88.31 83 TYR A CA 1
ATOM 686 C C . TYR A 1 83 ? -4.216 3.612 14.639 1.00 88.31 83 TYR A C 1
ATOM 688 O O . TYR A 1 83 ? -4.002 4.484 13.794 1.00 88.31 83 TYR A O 1
ATOM 696 N N . ASP A 1 84 ? -5.283 3.623 15.423 1.00 88.19 84 ASP A N 1
ATOM 697 C CA . ASP A 1 84 ? -6.115 4.810 15.574 1.00 88.19 84 ASP A CA 1
ATOM 698 C C . ASP A 1 84 ? -5.663 5.656 16.775 1.00 88.19 84 ASP A C 1
ATOM 700 O O . ASP A 1 84 ? -4.727 5.311 17.499 1.00 88.19 84 ASP A O 1
ATOM 704 N N . ASN A 1 85 ? -6.366 6.763 17.023 1.00 87.62 85 ASN A N 1
ATOM 705 C CA . ASN A 1 85 ? -6.085 7.650 18.158 1.00 87.62 85 ASN A CA 1
ATOM 706 C C . ASN A 1 85 ? -6.212 6.955 19.529 1.00 87.62 85 ASN A C 1
ATOM 708 O O . ASN A 1 85 ? -5.644 7.431 20.508 1.00 87.62 85 ASN A O 1
ATOM 712 N N . ASN A 1 86 ? -6.929 5.829 19.599 1.00 88.12 86 ASN A N 1
ATOM 713 C CA . ASN A 1 86 ? -7.123 5.032 20.808 1.00 88.12 86 ASN A CA 1
ATOM 714 C C . ASN A 1 86 ? -6.124 3.864 20.910 1.00 88.12 86 ASN A C 1
ATOM 716 O O . ASN A 1 86 ? -6.323 2.976 21.737 1.00 88.12 86 ASN A O 1
ATOM 720 N N . GLN A 1 87 ? -5.079 3.835 20.071 1.00 85.69 87 GLN A N 1
ATOM 721 C CA . GLN A 1 87 ? -4.088 2.752 19.992 1.00 85.69 87 GLN A CA 1
ATOM 722 C C . GLN A 1 87 ? -4.695 1.378 19.654 1.00 85.69 87 GLN A C 1
ATOM 724 O O . GLN A 1 87 ? -4.092 0.340 19.921 1.00 85.69 87 GLN A O 1
ATOM 729 N N . ARG A 1 88 ? -5.890 1.344 19.050 1.00 85.56 88 ARG A N 1
ATOM 730 C CA . ARG A 1 88 ? -6.488 0.103 18.553 1.00 85.56 88 ARG A CA 1
ATOM 731 C C . ARG A 1 88 ? -5.778 -0.314 17.278 1.00 85.56 88 ARG A C 1
ATOM 733 O O . ARG A 1 88 ? -5.614 0.490 16.362 1.00 85.56 88 ARG A O 1
ATOM 740 N N . GLU A 1 89 ? -5.422 -1.587 17.210 1.00 86.69 89 GLU A N 1
ATOM 741 C CA . GLU A 1 89 ? -4.676 -2.140 16.087 1.00 86.69 89 GLU A CA 1
ATOM 742 C C . GLU A 1 89 ? -5.615 -2.625 14.981 1.00 86.69 89 GLU A C 1
ATOM 744 O O . GLU A 1 89 ? -6.560 -3.379 15.223 1.00 86.69 89 GLU A O 1
ATOM 749 N N . LEU A 1 90 ? -5.317 -2.222 13.749 1.00 84.69 90 LEU A N 1
ATOM 750 C CA . LEU A 1 90 ? -5.866 -2.803 12.534 1.00 84.69 90 LEU A CA 1
ATOM 751 C C . LEU A 1 90 ? -4.728 -3.461 11.760 1.00 84.69 90 LEU A C 1
ATOM 753 O O . LEU A 1 90 ? -3.785 -2.805 11.318 1.00 84.69 90 LEU A O 1
ATOM 757 N N . ILE A 1 91 ? -4.832 -4.774 11.595 1.00 87.19 91 ILE A N 1
ATOM 758 C CA . ILE A 1 91 ? -3.864 -5.561 10.840 1.00 87.19 91 ILE A CA 1
ATOM 759 C C . ILE A 1 91 ? -4.252 -5.517 9.366 1.00 87.19 91 ILE A C 1
ATOM 761 O O . ILE A 1 91 ? -5.373 -5.874 9.010 1.00 87.19 91 ILE A O 1
ATOM 765 N N . ILE A 1 92 ? -3.318 -5.111 8.514 1.00 88.62 92 ILE A N 1
ATOM 766 C CA . ILE A 1 92 ? -3.487 -5.057 7.064 1.00 88.62 92 ILE A CA 1
ATOM 767 C C . ILE A 1 92 ? -2.412 -5.930 6.421 1.00 88.62 92 ILE A C 1
ATOM 769 O O . ILE A 1 92 ? -1.232 -5.856 6.757 1.00 88.62 92 ILE A O 1
ATOM 773 N N . ASP A 1 93 ? -2.831 -6.771 5.491 1.00 90.69 93 ASP A N 1
ATOM 774 C CA . ASP A 1 93 ? -1.968 -7.585 4.654 1.00 90.69 93 ASP A CA 1
ATOM 775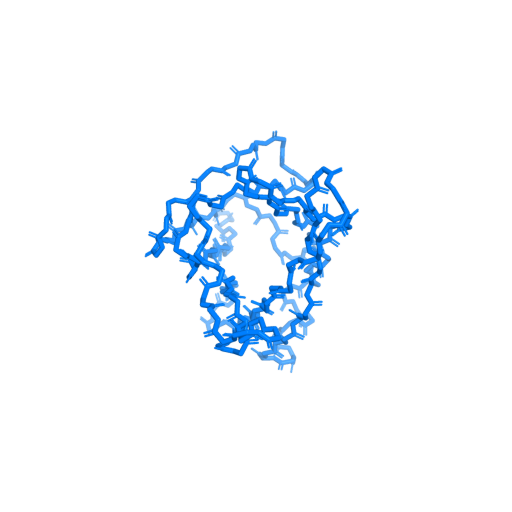 C C . ASP A 1 93 ? -1.707 -6.846 3.334 1.00 90.69 93 ASP A C 1
ATOM 777 O O . ASP A 1 93 ? -2.623 -6.431 2.614 1.00 90.69 93 ASP A O 1
ATOM 781 N N . ILE A 1 94 ? -0.426 -6.668 3.020 1.00 91.06 94 ILE A N 1
ATOM 782 C CA . ILE A 1 94 ? 0.049 -6.033 1.799 1.00 91.06 94 ILE A CA 1
ATOM 783 C C . ILE A 1 94 ? 0.814 -7.051 0.981 1.00 91.06 94 ILE A C 1
ATOM 785 O O . ILE A 1 94 ? 1.852 -7.581 1.378 1.00 91.06 94 ILE A O 1
ATOM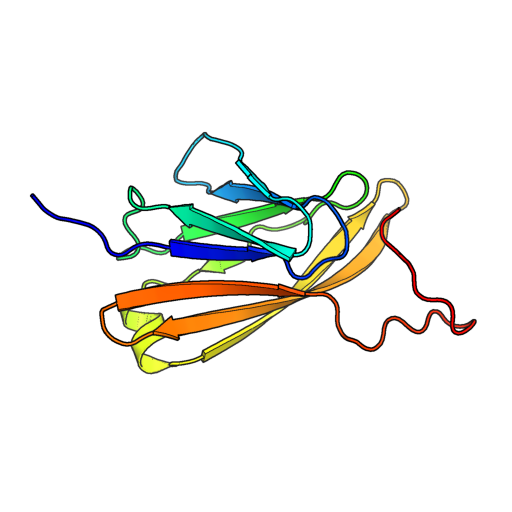 789 N N . THR A 1 95 ? 0.286 -7.298 -0.205 1.00 91.38 95 THR A N 1
ATOM 790 C CA . THR A 1 95 ? 0.868 -8.213 -1.172 1.00 91.38 95 THR A CA 1
ATOM 791 C C . THR A 1 95 ? 1.563 -7.422 -2.266 1.00 91.38 95 THR A C 1
ATOM 793 O O . THR A 1 95 ? 0.947 -6.592 -2.930 1.00 91.38 95 THR A O 1
ATOM 796 N N . ILE A 1 96 ? 2.840 -7.710 -2.483 1.00 89.06 96 ILE A N 1
ATOM 797 C CA . ILE A 1 96 ? 3.690 -7.084 -3.491 1.00 89.06 96 ILE A CA 1
ATOM 798 C C . ILE A 1 96 ? 3.964 -8.120 -4.574 1.00 89.06 96 ILE A C 1
ATOM 800 O O . ILE A 1 96 ? 4.519 -9.186 -4.309 1.00 89.06 96 ILE A O 1
ATOM 804 N N . VAL A 1 97 ? 3.585 -7.799 -5.805 1.00 86.88 97 VAL A N 1
ATOM 805 C CA . VAL A 1 97 ? 3.781 -8.663 -6.968 1.00 86.88 97 VAL A CA 1
ATOM 806 C C . VAL A 1 97 ? 4.637 -7.934 -7.990 1.00 86.88 97 VAL A C 1
ATOM 808 O O . VAL A 1 97 ? 4.272 -6.852 -8.459 1.00 86.88 97 VAL A O 1
ATOM 811 N N . CYS A 1 98 ? 5.756 -8.551 -8.369 1.00 82.56 98 CYS A N 1
ATOM 812 C CA . CYS A 1 98 ? 6.554 -8.092 -9.498 1.00 82.56 98 CYS A CA 1
ATOM 813 C C . CYS A 1 98 ? 6.089 -8.822 -10.759 1.00 82.56 98 CYS A C 1
ATOM 815 O O . CYS A 1 98 ? 6.299 -10.023 -10.919 1.00 82.56 98 CYS A O 1
ATOM 817 N N . ALA A 1 99 ? 5.425 -8.099 -11.657 1.00 68.75 99 ALA A N 1
ATOM 818 C CA . ALA A 1 99 ? 4.917 -8.649 -12.905 1.00 68.75 99 ALA A CA 1
ATOM 819 C C . ALA A 1 99 ? 5.969 -8.608 -14.026 1.00 68.75 99 ALA A C 1
ATOM 821 O O . ALA A 1 99 ? 6.898 -7.795 -14.024 1.00 68.75 99 ALA A O 1
ATOM 822 N N . ILE A 1 100 ? 5.758 -9.465 -15.030 1.00 60.75 100 ILE A N 1
ATOM 823 C CA . ILE A 1 100 ? 6.543 -9.527 -16.269 1.00 60.75 100 ILE A CA 1
ATOM 824 C C . ILE A 1 100 ? 6.571 -8.122 -16.906 1.00 60.75 100 ILE A C 1
ATOM 826 O O . ILE A 1 100 ? 5.521 -7.491 -17.048 1.00 60.75 100 ILE A O 1
ATOM 830 N N . LYS A 1 101 ? 7.768 -7.651 -17.295 1.00 66.62 101 LYS A N 1
ATOM 831 C CA . LYS A 1 101 ? 8.098 -6.276 -17.753 1.00 66.62 101 LYS A CA 1
ATOM 832 C C . LYS A 1 101 ? 8.333 -5.233 -16.650 1.00 66.62 101 LYS A C 1
ATOM 834 O O . LYS A 1 101 ? 7.987 -4.069 -16.843 1.00 66.62 101 LYS A O 1
ATOM 839 N N . HIS A 1 102 ? 8.922 -5.625 -15.519 1.00 70.25 102 HIS A N 1
ATOM 840 C CA . HIS A 1 102 ? 9.331 -4.690 -14.464 1.00 70.25 102 HIS A CA 1
ATOM 841 C C . HIS A 1 102 ? 8.172 -3.839 -13.921 1.00 70.25 102 HIS A C 1
ATOM 843 O O . HIS A 1 102 ? 8.379 -2.695 -13.567 1.00 70.25 102 HIS A O 1
ATOM 849 N N . ARG A 1 103 ? 6.943 -4.357 -13.833 1.00 77.62 103 ARG A N 1
ATOM 850 C CA . ARG A 1 103 ? 5.817 -3.601 -13.249 1.00 77.62 103 ARG A CA 1
ATOM 851 C C . ARG A 1 103 ? 5.563 -4.060 -11.823 1.00 77.62 103 ARG A C 1
ATOM 853 O O . ARG A 1 103 ? 5.419 -5.261 -11.598 1.00 77.62 103 ARG A O 1
ATOM 860 N N . LEU A 1 104 ? 5.443 -3.124 -10.888 1.00 85.94 104 LEU A N 1
ATOM 861 C CA . LEU A 1 104 ? 5.128 -3.436 -9.493 1.00 85.94 104 LEU A CA 1
ATOM 862 C C . LEU A 1 104 ? 3.640 -3.234 -9.231 1.00 85.94 104 LEU A C 1
ATOM 864 O O . LEU A 1 104 ? 3.067 -2.209 -9.597 1.00 85.94 104 LEU A O 1
ATOM 868 N N . LYS A 1 105 ? 3.014 -4.225 -8.597 1.00 89.94 105 LYS A N 1
ATOM 869 C CA . LYS A 1 105 ? 1.637 -4.143 -8.111 1.00 89.94 105 LYS A CA 1
ATOM 870 C C . LYS A 1 105 ? 1.612 -4.383 -6.608 1.00 89.94 105 LYS A C 1
ATOM 872 O O . LYS A 1 105 ? 2.108 -5.410 -6.154 1.00 89.94 105 LYS A O 1
ATOM 877 N N . LEU A 1 106 ? 1.014 -3.463 -5.862 1.00 91.50 106 LEU A N 1
ATOM 878 C CA . LEU A 1 106 ? 0.700 -3.626 -4.450 1.00 91.50 106 LEU A CA 1
ATOM 879 C C . LEU A 1 106 ? -0.800 -3.842 -4.296 1.00 91.50 106 LEU A C 1
ATOM 881 O O . LEU A 1 106 ? -1.594 -3.094 -4.858 1.00 91.50 106 LEU A O 1
ATOM 885 N N . PHE A 1 107 ? -1.182 -4.835 -3.507 1.00 91.62 107 PHE A N 1
ATOM 886 C CA . PHE A 1 107 ? -2.555 -5.058 -3.075 1.00 91.62 107 PHE A CA 1
ATOM 887 C C . PHE A 1 107 ? -2.622 -4.825 -1.575 1.00 91.62 107 PHE A C 1
ATOM 889 O O . PHE A 1 107 ? -1.864 -5.447 -0.834 1.00 91.62 107 PHE A O 1
ATOM 896 N N . VAL A 1 108 ? -3.502 -3.923 -1.150 1.00 90.44 108 VAL A N 1
ATOM 897 C CA . VAL A 1 108 ? -3.721 -3.574 0.256 1.00 90.44 108 VAL A CA 1
ATOM 898 C C . VAL A 1 108 ? -5.065 -4.148 0.679 1.00 90.44 108 VAL A C 1
ATOM 900 O O . VAL A 1 108 ? -6.095 -3.765 0.129 1.00 90.44 108 VAL A O 1
ATOM 903 N N . SER A 1 109 ? -5.060 -5.077 1.630 1.00 89.19 109 SER A N 1
ATOM 904 C CA . SER A 1 109 ? -6.250 -5.810 2.074 1.00 89.19 109 SER A CA 1
ATOM 905 C C . SER A 1 109 ? -6.201 -6.078 3.571 1.00 89.19 109 SER A C 1
ATOM 907 O O . SER A 1 109 ? -5.126 -6.167 4.145 1.00 89.19 109 SER A O 1
ATOM 909 N N . VAL A 1 110 ? -7.346 -6.265 4.215 1.00 81.69 110 VAL A N 1
ATOM 910 C CA . VAL A 1 110 ? -7.378 -6.855 5.560 1.00 81.69 110 VAL A CA 1
ATOM 911 C C . VAL A 1 110 ? -7.341 -8.380 5.453 1.00 81.69 110 VAL A C 1
ATOM 913 O O . VAL A 1 110 ? -7.865 -8.924 4.475 1.00 81.69 110 VAL A O 1
ATOM 916 N N . PRO A 1 111 ? -6.766 -9.092 6.438 1.00 69.50 111 PRO A N 1
ATOM 917 C CA . PRO A 1 111 ? -6.983 -10.525 6.535 1.00 69.50 111 PRO A CA 1
ATOM 918 C C . PRO A 1 111 ? -8.494 -10.775 6.596 1.00 69.50 111 PRO A C 1
ATOM 920 O O . PRO A 1 111 ? -9.202 -10.121 7.362 1.00 69.50 111 PRO A O 1
ATOM 923 N N . TYR A 1 112 ? -8.996 -11.747 5.827 1.00 52.53 112 TYR A N 1
ATOM 924 C CA . TYR A 1 112 ? -10.408 -12.170 5.872 1.00 52.53 112 TYR A CA 1
ATOM 925 C C . TYR A 1 112 ? -10.879 -12.518 7.302 1.00 52.53 112 TYR A C 1
ATOM 927 O O . TYR A 1 112 ? -12.073 -12.532 7.586 1.00 52.53 112 TYR A O 1
ATOM 935 N N . VAL A 1 113 ? -9.935 -12.756 8.218 1.00 46.53 113 VAL A N 1
ATOM 936 C CA . VAL A 1 113 ? -10.149 -13.039 9.636 1.00 46.53 113 VAL A CA 1
ATOM 937 C C . VAL A 1 113 ? -10.027 -11.756 10.473 1.00 46.53 113 VAL A C 1
ATOM 939 O O . VAL A 1 113 ? -9.160 -11.635 11.332 1.00 46.53 113 VAL A O 1
ATOM 942 N N . LEU A 1 114 ? -10.916 -10.789 10.256 1.00 43.59 114 LEU A N 1
ATOM 943 C CA . LEU A 1 114 ? -11.291 -9.830 11.304 1.00 43.59 114 LEU A CA 1
ATOM 944 C C . LEU A 1 114 ? -12.618 -10.283 11.924 1.00 43.59 114 LEU A C 1
ATOM 946 O O . LEU A 1 114 ? -13.617 -9.572 11.901 1.00 43.59 114 LEU A O 1
ATOM 950 N N . LEU A 1 115 ? -12.623 -11.495 12.487 1.00 39.75 115 LEU A N 1
ATOM 951 C CA . LEU A 1 115 ? -13.540 -11.818 13.575 1.00 39.75 115 LEU A CA 1
ATOM 952 C C . LEU A 1 115 ? -13.002 -11.058 14.789 1.00 39.75 115 LEU A C 1
ATOM 954 O O . LEU A 1 115 ? -11.966 -11.430 15.343 1.00 39.75 115 LEU A O 1
ATOM 958 N N . ASN A 1 116 ? -13.670 -9.987 15.227 1.00 41.47 116 ASN A N 1
ATOM 959 C CA . ASN A 1 116 ? -13.416 -9.521 16.590 1.00 41.47 116 ASN A CA 1
ATOM 960 C C . ASN A 1 116 ? -13.753 -10.680 17.571 1.00 41.47 116 ASN A C 1
ATOM 962 O O . ASN A 1 116 ? -14.413 -11.649 17.191 1.00 41.47 116 ASN A O 1
ATOM 966 N N . LYS A 1 117 ? -13.371 -10.604 18.854 1.00 38.47 117 LYS A N 1
ATOM 967 C CA . LYS A 1 117 ? -13.745 -11.628 19.865 1.00 38.47 117 LYS A CA 1
ATOM 968 C C . LYS A 1 117 ? -15.274 -11.871 20.015 1.00 38.47 117 LYS A C 1
ATOM 970 O O . LYS A 1 117 ? -15.675 -12.733 20.784 1.00 38.47 117 LYS A O 1
ATOM 975 N N . ARG A 1 118 ? -16.120 -11.111 19.309 1.00 45.09 118 ARG A N 1
ATOM 976 C CA . ARG A 1 118 ? -17.589 -11.191 19.196 1.00 45.09 118 ARG A CA 1
ATOM 977 C C . ARG A 1 118 ? -18.100 -11.516 17.772 1.00 45.09 118 ARG A C 1
ATOM 979 O O . ARG A 1 118 ? -19.302 -11.484 17.562 1.00 45.09 118 ARG A O 1
ATOM 986 N N . GLY A 1 119 ? -17.233 -11.799 16.798 1.00 37.69 119 GLY A N 1
ATOM 987 C CA . GLY A 1 119 ? -17.613 -12.190 15.437 1.00 37.69 119 GLY A CA 1
ATOM 988 C C . GLY A 1 119 ? -18.082 -11.081 14.483 1.00 37.69 119 GLY A C 1
ATOM 989 O O . GLY A 1 119 ? -18.515 -11.393 13.377 1.00 37.69 119 GLY A O 1
ATOM 990 N N . ASN A 1 120 ? -17.975 -9.801 14.851 1.00 39.28 120 ASN A N 1
ATOM 991 C CA . ASN A 1 120 ? -18.423 -8.712 13.974 1.00 39.28 120 ASN A CA 1
ATOM 992 C C . ASN A 1 120 ? -17.302 -8.245 13.038 1.00 39.28 120 ASN A C 1
ATOM 994 O O . ASN A 1 120 ? -16.183 -7.995 13.494 1.00 39.28 120 ASN A O 1
ATOM 998 N N . ILE A 1 121 ? -17.639 -8.063 11.755 1.00 45.56 121 ILE A N 1
ATOM 999 C CA . ILE A 1 121 ? -16.794 -7.389 10.765 1.00 45.56 121 ILE A CA 1
ATOM 1000 C C . ILE A 1 121 ? -16.605 -5.949 11.244 1.00 45.56 121 ILE A C 1
ATOM 1002 O O . ILE A 1 121 ? -17.560 -5.173 11.282 1.00 45.56 121 ILE A O 1
ATOM 1006 N N . CYS A 1 122 ? -15.381 -5.580 11.618 1.00 45.22 122 CYS A N 1
ATOM 1007 C CA . CYS A 1 122 ? -15.022 -4.176 11.782 1.00 45.22 122 CYS A CA 1
ATOM 1008 C C . CYS A 1 122 ? -14.974 -3.548 10.384 1.00 45.22 122 CYS A C 1
ATOM 1010 O O . CYS A 1 122 ? -13.918 -3.463 9.763 1.00 45.22 122 CYS A O 1
ATOM 1012 N N . SER A 1 123 ? -16.134 -3.178 9.846 1.00 42.53 123 SER A N 1
ATOM 1013 C CA . SER A 1 123 ? -16.219 -2.329 8.665 1.00 42.53 123 SER A CA 1
ATOM 1014 C C . SER A 1 123 ? -15.580 -0.990 9.012 1.00 42.53 123 SER A C 1
ATOM 1016 O O . SER A 1 123 ? -15.939 -0.379 10.019 1.00 42.53 123 SER A O 1
ATOM 1018 N N . CYS A 1 124 ? -14.623 -0.554 8.196 1.00 40.09 124 CYS A N 1
ATOM 1019 C CA . CYS A 1 124 ? -14.079 0.797 8.228 1.00 40.09 124 CYS A CA 1
ATOM 1020 C C . CYS A 1 124 ? -15.151 1.794 7.746 1.00 40.09 124 CYS A C 1
ATOM 1022 O O . CYS A 1 124 ? -15.021 2.338 6.653 1.00 40.09 124 CYS A O 1
ATOM 1024 N N . ASN A 1 125 ? -16.221 1.966 8.525 1.00 37.56 125 ASN A N 1
ATOM 1025 C CA . ASN A 1 125 ? -17.202 3.039 8.366 1.00 37.56 125 ASN A CA 1
ATOM 1026 C C . ASN A 1 125 ? -16.870 4.167 9.336 1.00 37.56 125 ASN A C 1
ATOM 1028 O O . ASN A 1 125 ? -16.666 3.856 10.533 1.00 37.56 125 ASN A O 1
#

pLDDT: mean 80.0, std 16.11, range [37.56, 94.75]

Sequence (125 aa):
LSVFPPLTICNLLPCILTFEISSYPQKFELNAYRFHREHTLNILQAIDILFATSIYRMNKPICLSSINDLHRMKYTHKRVMFYDNNQRELIIDITIVCAIKHRLKLFVSVPYVLLNKRGNICSCN

Radius of gyration: 14.95 Å; Cα contacts (8 Å, |Δi|>4): 273; chains: 1; bounding box: 34×28×44 Å

Foldseek 3Di:
DPFAAKEKEFAQAQFKKWKDKVVDHDIDIDGHRGMDIDGPDNLQAWIWMWMDGPFWGFPGTDTDHRLVVCVVVQKDKDWGWIQGPVRDTFIWIWIWGQDDPSYIYIYIGGDPPPLDVPGDDPRPD